Protein AF-A0A3D5R9C1-F1 (afdb_monomer_lite)

Sequence (49 aa):
ININILSGNIDKLQTSSVGHLIVELTGDSEEIDKSLKYFKNQDVNVEVI

Radius of gyration: 12.05 Å; chains: 1; bounding box: 30×21×27 Å

Secondary structure (DSSP, 8-state):
-EEEEEEEEEEE-SS-EEEEEEEEEES-HHHHHHHHHHHHHTT------

Foldseek 3Di:
DDKAWPDWDWDDDPVDIDTDTDIDDDDDPVVVVVVVVVCVVVVHDDDDD

Structure (mmCIF, N/CA/C/O backbone):
data_AF-A0A3D5R9C1-F1
#
_entry.id   AF-A0A3D5R9C1-F1
#
loop_
_atom_site.group_PDB
_atom_site.id
_atom_site.type_symbol
_atom_site.label_atom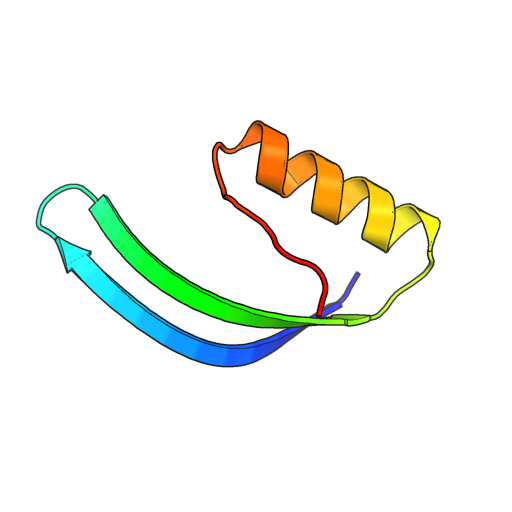_id
_atom_site.label_alt_id
_atom_site.label_comp_id
_atom_site.label_asym_id
_atom_site.label_entity_id
_atom_site.label_seq_id
_atom_site.pdbx_PDB_ins_code
_atom_site.Cartn_x
_atom_site.Cartn_y
_atom_site.Cartn_z
_atom_site.occupancy
_atom_site.B_iso_or_equiv
_atom_site.auth_seq_id
_atom_site.auth_comp_id
_atom_site.auth_asym_id
_atom_site.auth_atom_id
_atom_site.pdbx_PDB_model_num
ATOM 1 N N . ILE A 1 1 ? -1.290 -2.201 10.636 1.00 89.38 1 ILE A N 1
ATOM 2 C CA . ILE A 1 1 ? -1.780 -2.479 9.258 1.00 89.38 1 ILE A CA 1
ATOM 3 C C . ILE A 1 1 ? -1.038 -3.659 8.627 1.00 89.38 1 ILE A C 1
ATOM 5 O O . ILE A 1 1 ? 0.188 -3.696 8.643 1.00 89.38 1 ILE A O 1
ATOM 9 N N . ASN A 1 2 ? -1.781 -4.610 8.064 1.00 95.69 2 ASN A N 1
ATOM 10 C CA 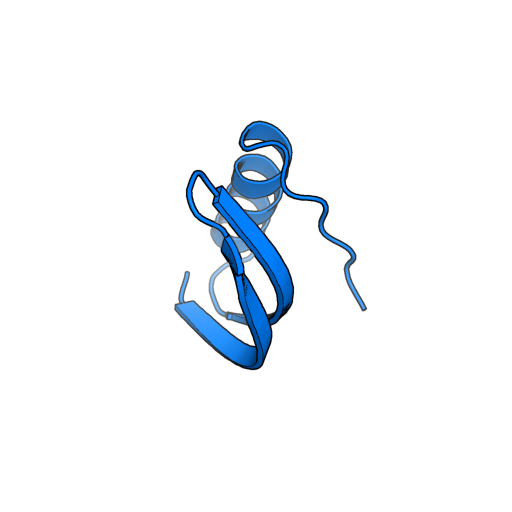. ASN A 1 2 ? -1.275 -5.675 7.200 1.00 95.69 2 ASN A CA 1
ATOM 11 C C . ASN A 1 2 ? -1.624 -5.365 5.741 1.00 95.69 2 ASN A C 1
ATOM 13 O O . ASN A 1 2 ? -2.695 -4.824 5.459 1.00 95.69 2 ASN A O 1
ATOM 17 N N . ILE A 1 3 ? -0.717 -5.715 4.828 1.00 94.88 3 ILE A N 1
ATOM 18 C CA . ILE A 1 3 ? -0.873 -5.496 3.388 1.00 94.88 3 ILE A CA 1
ATOM 19 C C . ILE A 1 3 ? -0.694 -6.833 2.681 1.00 94.88 3 ILE A C 1
ATOM 21 O O . ILE A 1 3 ? 0.403 -7.391 2.679 1.00 94.88 3 ILE A O 1
ATOM 25 N N . ASN A 1 4 ? -1.763 -7.325 2.065 1.00 95.75 4 ASN A N 1
ATOM 26 C CA . ASN A 1 4 ? -1.750 -8.553 1.283 1.00 95.75 4 ASN A CA 1
ATOM 27 C C . ASN A 1 4 ? -1.768 -8.201 -0.203 1.00 95.75 4 ASN A C 1
ATOM 29 O O . ASN A 1 4 ? -2.656 -7.491 -0.666 1.00 95.75 4 ASN A O 1
ATOM 33 N N . ILE A 1 5 ? -0.800 -8.699 -0.969 1.00 95.19 5 ILE A N 1
ATOM 34 C CA . ILE A 1 5 ? -0.791 -8.519 -2.424 1.00 95.19 5 ILE A CA 1
ATOM 35 C C . ILE A 1 5 ? -1.756 -9.534 -3.035 1.00 95.19 5 ILE A C 1
ATOM 37 O O . ILE A 1 5 ? -1.553 -10.738 -2.892 1.00 95.19 5 ILE A O 1
ATOM 41 N N . LEU A 1 6 ? -2.787 -9.045 -3.724 1.00 94.94 6 LEU A N 1
ATOM 42 C CA . LEU A 1 6 ? -3.749 -9.884 -4.442 1.00 94.94 6 LEU A CA 1
ATOM 43 C C . LEU A 1 6 ? -3.277 -10.141 -5.874 1.00 94.94 6 LEU A C 1
ATOM 45 O O . LEU A 1 6 ? -3.379 -11.252 -6.389 1.00 94.94 6 LEU A O 1
ATOM 49 N N . SER A 1 7 ? -2.736 -9.106 -6.516 1.00 94.75 7 SER A N 1
ATOM 50 C CA . SER A 1 7 ? -2.104 -9.199 -7.827 1.00 94.75 7 SER A CA 1
ATOM 51 C C . SER A 1 7 ? -1.133 -8.042 -8.033 1.00 94.75 7 SER A C 1
ATOM 53 O O . SER A 1 7 ? -1.206 -7.004 -7.372 1.00 94.75 7 SER A O 1
ATOM 55 N N . GLY A 1 8 ? -0.192 -8.210 -8.952 1.00 94.00 8 GLY A N 1
ATOM 56 C CA . GLY A 1 8 ? 0.725 -7.138 -9.285 1.00 94.00 8 GLY A CA 1
ATOM 57 C C . GLY A 1 8 ? 1.538 -7.447 -10.522 1.00 94.00 8 GLY A C 1
ATOM 58 O O . GLY A 1 8 ? 1.923 -8.590 -10.765 1.00 94.00 8 GLY A O 1
ATOM 59 N N . ASN A 1 9 ? 1.811 -6.403 -11.287 1.00 94.88 9 ASN A N 1
ATOM 60 C CA . ASN A 1 9 ? 2.788 -6.422 -12.356 1.00 94.88 9 ASN A CA 1
ATOM 61 C C . ASN A 1 9 ? 3.722 -5.238 -12.115 1.00 94.88 9 ASN A C 1
ATOM 63 O O . ASN A 1 9 ? 3.289 -4.091 -12.191 1.00 94.88 9 ASN A O 1
ATOM 67 N N . ILE A 1 10 ? 4.965 -5.533 -11.735 1.00 93.69 10 ILE A N 1
ATOM 68 C CA . ILE A 1 10 ? 6.031 -4.546 -11.565 1.00 93.69 10 ILE A CA 1
ATOM 69 C C . ILE A 1 10 ? 7.189 -4.983 -12.443 1.00 93.69 10 ILE A C 1
ATOM 71 O O . ILE A 1 10 ? 7.720 -6.080 -12.265 1.00 93.69 10 ILE A O 1
ATOM 75 N N . ASP A 1 11 ? 7.635 -4.071 -13.291 1.00 94.50 11 ASP A N 1
ATOM 76 C CA . ASP A 1 11 ? 8.880 -4.203 -14.021 1.00 94.50 11 ASP A CA 1
ATOM 77 C C . ASP A 1 11 ? 9.977 -3.375 -13.361 1.00 94.50 11 ASP A C 1
ATOM 79 O O . ASP A 1 11 ? 9.774 -2.247 -12.892 1.00 94.50 11 ASP A O 1
ATOM 83 N N . LYS A 1 12 ? 11.181 -3.949 -13.336 1.00 92.19 12 LYS A N 1
ATOM 84 C CA . LYS A 1 12 ? 12.379 -3.247 -12.890 1.00 92.19 12 LYS A CA 1
ATOM 85 C C . LYS A 1 12 ? 13.090 -2.646 -14.095 1.00 92.19 12 LYS A C 1
ATOM 87 O O . LYS A 1 12 ? 13.666 -3.360 -14.910 1.00 92.19 12 LYS A O 1
ATOM 92 N N . LEU A 1 13 ? 13.076 -1.322 -14.176 1.00 91.69 13 LEU A N 1
ATOM 93 C CA . LEU A 1 13 ? 13.902 -0.559 -15.102 1.00 91.69 13 LEU A CA 1
ATOM 94 C C . LEU A 1 13 ? 15.284 -0.320 -14.478 1.00 91.69 13 LEU A C 1
ATOM 96 O O . LEU A 1 13 ? 15.482 -0.511 -13.276 1.00 91.69 13 LEU A O 1
ATOM 100 N N . GLN A 1 14 ? 16.251 0.134 -15.279 1.00 87.00 14 GLN A N 1
ATOM 101 C CA . GLN A 1 14 ? 17.627 0.342 -14.801 1.00 87.00 14 GLN A CA 1
ATOM 102 C C . GLN A 1 14 ? 17.722 1.285 -13.590 1.00 87.00 14 GLN A C 1
ATOM 104 O O . GLN A 1 14 ? 18.618 1.130 -12.765 1.00 87.00 14 GLN A O 1
ATOM 109 N N . THR A 1 15 ? 16.797 2.239 -13.464 1.00 88.44 15 THR A N 1
ATOM 110 C CA . THR A 1 15 ? 16.821 3.275 -12.420 1.00 88.44 15 THR A CA 1
ATOM 111 C C . THR A 1 15 ? 15.566 3.316 -11.549 1.00 88.44 15 THR A C 1
ATOM 113 O O . THR A 1 15 ? 15.556 4.018 -10.541 1.00 88.44 15 THR A O 1
ATOM 116 N N . SER A 1 16 ? 14.509 2.571 -11.885 1.00 89.56 16 SER A N 1
ATOM 117 C CA . SER A 1 16 ? 13.215 2.661 -11.199 1.00 89.56 16 SER A CA 1
ATOM 118 C C . SER A 1 16 ? 12.425 1.355 -11.268 1.00 89.56 16 SER A C 1
ATOM 120 O O . SER A 1 16 ? 12.790 0.417 -11.973 1.00 89.56 16 SER A O 1
ATOM 122 N N . SER A 1 17 ? 11.355 1.272 -10.484 1.00 91.06 17 SER A N 1
ATOM 123 C CA . SER A 1 17 ? 10.343 0.223 -10.609 1.00 91.06 17 SER A CA 1
ATOM 124 C C . SER A 1 17 ? 9.059 0.8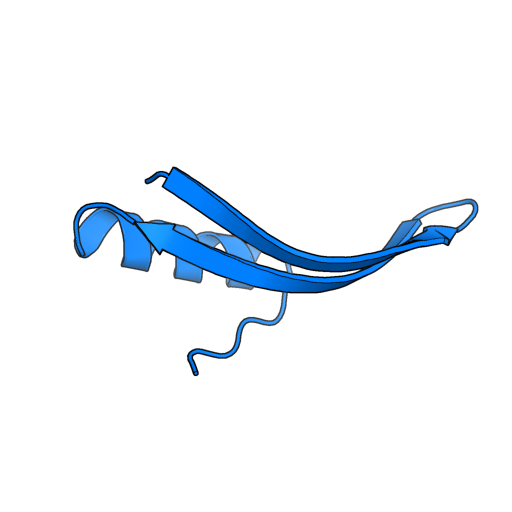71 -11.115 1.00 91.06 17 SER A C 1
ATOM 126 O O . SER A 1 17 ? 8.687 1.929 -10.610 1.00 91.06 17 SER A O 1
ATOM 128 N N . VAL A 1 18 ? 8.402 0.265 -12.101 1.00 91.75 18 VAL A N 1
ATOM 129 C CA . VAL A 1 18 ? 7.171 0.799 -12.704 1.00 91.75 18 VAL A CA 1
ATOM 130 C C . VAL A 1 18 ? 6.148 -0.322 -12.814 1.00 91.75 18 VAL A C 1
ATOM 132 O O . VAL A 1 18 ? 6.506 -1.445 -13.158 1.00 91.75 18 VAL A O 1
ATOM 135 N N . GLY A 1 19 ? 4.886 -0.031 -12.504 1.00 92.00 19 GLY A N 1
ATOM 136 C CA . GLY A 1 19 ? 3.816 -1.015 -12.590 1.00 92.00 19 GLY A CA 1
ATOM 137 C C . GLY A 1 19 ? 2.622 -0.703 -11.695 1.00 92.00 19 GLY A C 1
ATOM 138 O O . GLY A 1 19 ? 2.495 0.405 -11.173 1.00 92.00 19 GLY A O 1
ATOM 139 N N . HIS A 1 20 ? 1.766 -1.704 -11.507 1.00 93.38 20 HIS A N 1
ATOM 140 C CA . HIS A 1 20 ? 0.545 -1.613 -10.709 1.00 93.38 20 HIS A CA 1
ATOM 141 C C . HIS A 1 20 ? 0.427 -2.802 -9.758 1.00 93.38 20 HIS A C 1
ATOM 143 O O . HIS A 1 20 ? 0.727 -3.937 -10.135 1.00 93.38 20 HIS A O 1
ATOM 149 N N . LEU A 1 21 ? -0.057 -2.536 -8.545 1.00 94.75 21 LEU A N 1
ATOM 150 C CA . LEU A 1 21 ? -0.377 -3.538 -7.532 1.00 94.75 21 LEU A CA 1
ATOM 151 C C . LEU A 1 21 ? -1.833 -3.391 -7.099 1.00 94.75 21 LEU A C 1
ATOM 153 O O . LEU A 1 21 ? -2.287 -2.282 -6.831 1.00 94.75 21 LEU A O 1
ATOM 157 N N . ILE A 1 22 ? -2.522 -4.520 -6.965 1.00 94.69 22 ILE A N 1
ATOM 158 C CA . ILE A 1 22 ? -3.798 -4.621 -6.263 1.00 94.69 22 ILE A CA 1
ATOM 159 C C . ILE A 1 22 ? -3.508 -5.268 -4.913 1.00 94.69 22 ILE A C 1
ATOM 161 O O . ILE A 1 22 ? -2.992 -6.388 -4.842 1.00 94.69 22 ILE A O 1
ATOM 165 N N . VAL A 1 23 ? -3.822 -4.548 -3.839 1.00 94.81 23 VAL A N 1
ATOM 166 C CA . VAL A 1 23 ? -3.540 -4.971 -2.465 1.00 94.81 23 VAL A CA 1
ATOM 167 C C . VAL A 1 23 ? -4.787 -4.881 -1.599 1.00 94.81 23 VAL A C 1
ATOM 169 O O . VAL A 1 23 ? -5.621 -4.000 -1.780 1.00 94.81 23 VAL A O 1
ATOM 172 N N . GLU A 1 24 ? -4.880 -5.776 -0.626 1.00 95.69 24 GLU A N 1
ATOM 173 C CA . GLU A 1 24 ? -5.838 -5.710 0.468 1.00 95.69 24 GLU A CA 1
ATOM 174 C C . GLU A 1 24 ? -5.141 -5.147 1.712 1.00 95.69 24 GLU A C 1
ATOM 176 O O . GLU A 1 24 ? -4.079 -5.621 2.124 1.00 95.69 24 GLU A O 1
ATOM 181 N N . LEU A 1 25 ? -5.749 -4.124 2.308 1.00 95.00 25 LEU A N 1
ATOM 182 C CA . LEU A 1 25 ? -5.301 -3.466 3.532 1.00 95.00 25 LEU A CA 1
ATOM 183 C C . LEU A 1 25 ? -6.198 -3.919 4.687 1.00 95.00 25 LEU A C 1
ATOM 185 O O . LEU A 1 25 ? -7.397 -3.653 4.669 1.00 95.00 25 LEU A O 1
ATOM 189 N N . THR A 1 26 ? -5.630 -4.571 5.704 1.00 96.31 26 THR A N 1
ATOM 190 C CA . THR A 1 26 ? -6.376 -4.990 6.905 1.00 96.31 26 THR A CA 1
ATOM 191 C C . THR A 1 26 ? -5.759 -4.417 8.176 1.00 96.31 26 THR A C 1
ATOM 193 O O . THR A 1 26 ? -4.545 -4.451 8.388 1.00 96.31 26 THR A O 1
ATOM 196 N N . GLY A 1 27 ? -6.597 -3.861 9.043 1.00 95.38 27 GLY A N 1
ATOM 197 C CA . GLY A 1 27 ? -6.191 -3.195 10.278 1.00 95.38 27 GLY A CA 1
ATOM 198 C C . GLY A 1 27 ? -7.270 -2.229 10.747 1.00 95.38 27 GLY A C 1
ATOM 199 O O . GLY A 1 27 ? -8.362 -2.190 10.176 1.00 95.38 27 GLY A O 1
ATOM 200 N N . ASP A 1 28 ? -6.957 -1.438 11.766 1.00 96.94 28 ASP A N 1
ATOM 201 C CA . ASP A 1 28 ? -7.899 -0.444 12.276 1.00 96.94 28 ASP A CA 1
ATOM 202 C C . ASP A 1 28 ? -8.073 0.705 11.277 1.00 96.94 28 ASP A C 1
ATOM 204 O O . ASP A 1 28 ? -7.145 1.068 10.546 1.00 96.94 28 ASP A O 1
ATOM 208 N N . SER A 1 29 ? -9.254 1.329 11.266 1.00 93.81 29 SER A N 1
ATOM 209 C CA . SER A 1 29 ? -9.581 2.391 10.304 1.00 93.81 29 SER A CA 1
ATOM 210 C C . SER A 1 29 ? -8.576 3.550 10.338 1.00 93.81 29 SER A C 1
ATOM 212 O O . SER A 1 29 ? -8.208 4.078 9.292 1.00 93.81 29 SER A O 1
ATOM 214 N N . GLU A 1 30 ? -8.060 3.900 11.521 1.00 96.00 30 GLU A N 1
ATOM 215 C CA . GLU A 1 30 ? -7.044 4.951 11.663 1.00 96.00 30 GLU A CA 1
ATOM 216 C C . GLU A 1 30 ? -5.700 4.556 11.024 1.00 96.00 30 GLU A C 1
ATOM 2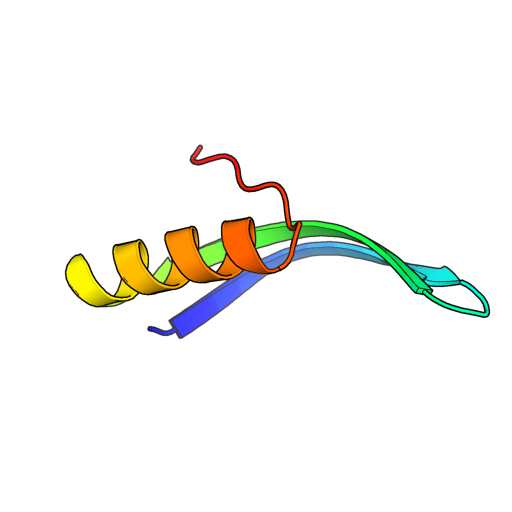18 O O . GLU A 1 30 ? -5.009 5.395 10.441 1.00 96.00 30 GLU A O 1
ATOM 223 N N . GLU A 1 31 ? -5.314 3.281 11.107 1.00 95.38 31 GLU A N 1
ATOM 224 C CA . GLU A 1 31 ? -4.088 2.783 10.481 1.00 95.38 31 GLU A CA 1
ATOM 225 C C . GLU A 1 31 ? -4.213 2.734 8.957 1.00 95.38 31 GLU A C 1
ATOM 227 O O . GLU A 1 31 ? -3.262 3.083 8.247 1.00 95.38 31 GLU A O 1
ATOM 232 N N . ILE A 1 32 ? -5.383 2.329 8.452 1.00 94.75 32 ILE A N 1
ATOM 233 C CA . ILE A 1 32 ? -5.688 2.326 7.018 1.00 94.75 32 ILE A CA 1
ATOM 234 C C . ILE A 1 32 ? -5.602 3.759 6.480 1.00 94.75 32 ILE A C 1
ATOM 236 O O . ILE A 1 32 ? -4.866 4.009 5.526 1.00 94.75 32 ILE A O 1
ATOM 240 N N . ASP A 1 33 ? -6.237 4.726 7.146 1.00 94.31 33 ASP A N 1
ATOM 241 C CA . ASP A 1 33 ? -6.203 6.138 6.745 1.00 94.31 33 ASP A CA 1
ATOM 242 C C . ASP A 1 33 ? -4.788 6.729 6.750 1.00 94.31 33 ASP A C 1
ATOM 244 O O . ASP A 1 33 ? -4.408 7.473 5.837 1.00 94.31 33 ASP A O 1
ATOM 248 N N . LYS A 1 34 ? -3.977 6.404 7.765 1.00 94.75 34 LYS A N 1
ATOM 249 C CA . LYS A 1 34 ? -2.563 6.815 7.819 1.00 94.75 34 LYS A CA 1
ATOM 250 C C . LYS A 1 34 ? -1.770 6.231 6.651 1.00 94.75 34 LYS A C 1
ATOM 252 O O . LYS A 1 34 ? -0.970 6.945 6.047 1.00 94.75 34 LYS A O 1
ATOM 257 N N . SER A 1 35 ? -2.026 4.974 6.301 1.00 93.50 35 SER A N 1
ATOM 258 C CA . SER A 1 35 ? -1.352 4.283 5.196 1.00 93.50 35 SER A CA 1
ATOM 259 C C . SER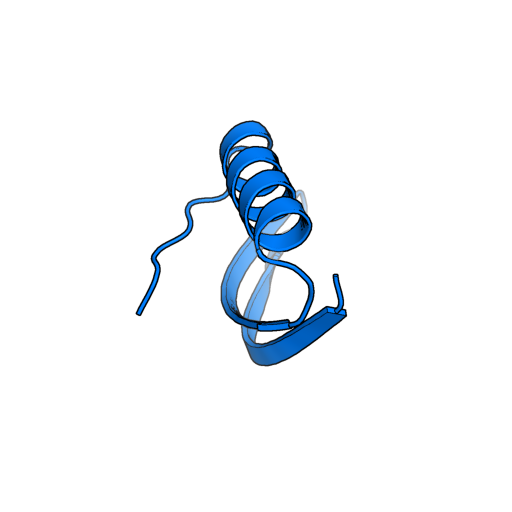 A 1 35 ? -1.734 4.877 3.838 1.00 93.50 35 SER A C 1
ATOM 261 O O . SER A 1 35 ? -0.859 5.169 3.025 1.00 93.50 35 SER A O 1
ATOM 263 N N . LEU A 1 36 ? -3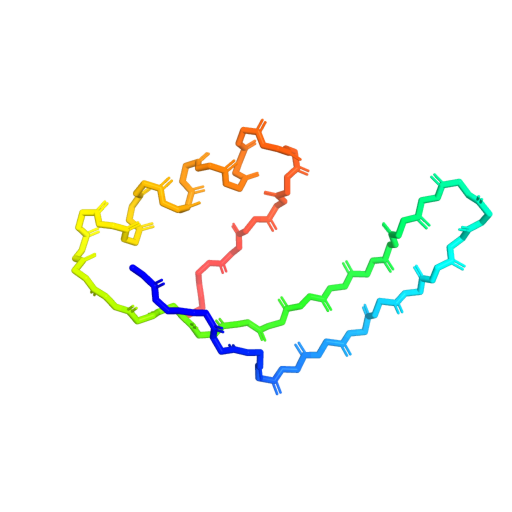.020 5.165 3.615 1.00 91.88 36 LEU A N 1
ATOM 264 C CA . LEU A 1 36 ? -3.497 5.825 2.394 1.00 91.88 36 LEU A CA 1
ATOM 265 C C . LEU A 1 36 ? -2.882 7.221 2.215 1.00 91.88 36 LEU A C 1
ATOM 267 O O . LEU A 1 36 ? -2.485 7.590 1.108 1.00 91.88 36 LEU A O 1
ATOM 271 N N . LYS A 1 37 ? -2.756 7.997 3.300 1.00 93.19 37 LYS A N 1
ATOM 272 C CA . LYS A 1 37 ? -2.063 9.298 3.277 1.00 93.19 37 LYS A CA 1
ATOM 273 C C . LYS A 1 37 ? -0.575 9.144 2.975 1.00 93.19 37 LYS A C 1
ATOM 275 O O . LYS A 1 37 ? -0.031 9.935 2.209 1.00 93.19 37 LYS A O 1
ATOM 280 N N . TYR A 1 38 ? 0.072 8.135 3.553 1.00 93.75 38 TYR A N 1
ATOM 281 C CA . TYR A 1 38 ? 1.480 7.856 3.299 1.00 93.75 38 TYR A CA 1
ATOM 282 C C . TYR A 1 38 ? 1.743 7.568 1.816 1.00 93.75 38 TYR A C 1
ATOM 284 O O . TYR A 1 38 ? 2.639 8.184 1.248 1.00 93.75 38 TYR A O 1
ATOM 292 N N . PHE A 1 39 ? 0.932 6.730 1.162 1.00 90.56 39 PHE A N 1
ATOM 293 C CA . PHE A 1 39 ? 1.096 6.448 -0.270 1.00 90.56 39 PHE A CA 1
ATOM 294 C C . PHE A 1 39 ? 0.992 7.708 -1.136 1.00 90.56 39 PHE A C 1
ATOM 296 O O . PHE A 1 39 ? 1.865 7.944 -1.970 1.00 90.56 39 PHE A O 1
ATOM 303 N N . LYS A 1 40 ? 0.008 8.578 -0.869 1.00 87.75 40 LYS A N 1
ATOM 304 C CA . LYS A 1 40 ? -0.113 9.868 -1.569 1.00 87.75 40 LYS A CA 1
ATOM 305 C C . LYS A 1 40 ? 1.117 10.760 -1.375 1.00 87.75 40 LYS A C 1
ATOM 307 O O . LYS A 1 40 ? 1.549 11.406 -2.319 1.00 87.75 40 LYS A O 1
ATOM 312 N N . ASN A 1 41 ? 1.704 10.767 -0.176 1.00 92.44 41 ASN A N 1
ATOM 313 C CA . ASN A 1 41 ? 2.921 11.531 0.127 1.00 92.44 41 ASN A CA 1
ATOM 314 C C . ASN A 1 41 ? 4.197 10.936 -0.490 1.00 92.44 41 ASN A C 1
ATOM 316 O O . ASN A 1 41 ? 5.249 11.565 -0.419 1.00 92.44 41 ASN A O 1
ATOM 320 N N . GLN A 1 42 ? 4.149 9.709 -1.006 1.00 90.75 42 GLN A N 1
ATOM 321 C CA . GLN A 1 42 ? 5.258 9.063 -1.716 1.00 90.75 42 GLN A CA 1
ATOM 322 C C . GLN A 1 42 ? 5.051 9.084 -3.236 1.00 90.75 42 GLN A C 1
ATOM 324 O O . GLN A 1 42 ? 5.665 8.289 -3.942 1.00 90.75 42 GLN A O 1
ATOM 329 N N . ASP A 1 43 ? 4.167 9.960 -3.726 1.00 88.19 43 ASP A N 1
ATOM 330 C CA . ASP A 1 43 ? 3.789 10.073 -5.138 1.00 88.19 43 ASP A CA 1
ATOM 331 C C . ASP A 1 43 ? 3.247 8.757 -5.733 1.00 88.19 43 ASP A C 1
ATOM 333 O O . ASP A 1 43 ? 3.323 8.509 -6.938 1.00 88.19 43 ASP A O 1
ATOM 337 N N . VAL A 1 44 ? 2.663 7.900 -4.886 1.00 87.88 44 VAL A N 1
ATOM 338 C CA . VAL A 1 44 ? 1.966 6.683 -5.308 1.00 87.88 44 VAL A CA 1
ATOM 339 C C . VAL A 1 44 ? 0.477 6.986 -5.436 1.00 87.88 44 VAL A C 1
ATOM 341 O O . VAL A 1 44 ? -0.195 7.343 -4.465 1.00 87.88 44 VAL A O 1
ATOM 344 N N . ASN A 1 45 ? -0.058 6.805 -6.642 1.00 86.69 45 ASN A N 1
ATOM 345 C CA . ASN A 1 45 ? -1.491 6.923 -6.893 1.00 86.69 45 ASN A CA 1
ATOM 346 C C . ASN A 1 45 ? -2.229 5.705 -6.331 1.00 86.69 45 ASN A C 1
ATOM 348 O O . ASN A 1 45 ? -1.880 4.566 -6.638 1.00 86.69 45 ASN A O 1
ATOM 352 N N . VAL A 1 46 ? -3.264 5.958 -5.531 1.00 88.00 46 VAL A N 1
ATOM 353 C CA . VAL A 1 46 ? -4.093 4.923 -4.904 1.00 88.00 46 VAL A CA 1
ATOM 354 C C . VAL A 1 46 ? -5.556 5.171 -5.241 1.00 88.00 46 VAL A C 1
ATOM 356 O O . VAL A 1 46 ? -6.057 6.281 -5.048 1.00 88.00 46 VAL A O 1
ATOM 359 N N . GLU A 1 47 ? -6.232 4.122 -5.695 1.00 87.00 47 GLU A N 1
ATOM 360 C CA . GLU A 1 47 ? -7.673 4.073 -5.936 1.00 87.00 47 GLU A CA 1
ATOM 361 C C . GLU A 1 47 ? -8.295 3.039 -4.990 1.00 87.00 47 GLU A C 1
ATOM 363 O O . GLU A 1 47 ? -7.744 1.953 -4.806 1.00 87.00 47 GLU A O 1
ATOM 368 N N . VAL A 1 48 ? -9.411 3.398 -4.352 1.00 86.19 48 VAL A N 1
ATOM 369 C CA . VAL A 1 48 ? -10.184 2.482 -3.501 1.00 86.19 48 VAL A CA 1
ATOM 370 C C . VAL A 1 48 ? -11.293 1.888 -4.365 1.00 86.19 48 VAL A C 1
ATOM 372 O O . VAL A 1 48 ? -12.083 2.651 -4.921 1.00 86.19 48 VAL A O 1
ATOM 375 N N . ILE A 1 49 ? -11.311 0.557 -4.486 1.00 81.56 49 ILE A N 1
ATOM 376 C CA . ILE A 1 49 ? -12.272 -0.223 -5.287 1.00 81.56 49 ILE A CA 1
ATOM 377 C C . ILE A 1 49 ? -13.405 -0.728 -4.393 1.00 81.56 49 ILE A C 1
ATOM 379 O O . ILE A 1 49 ? -13.099 -1.147 -3.253 1.00 81.56 49 ILE A O 1
#

pLDDT: mean 92.38, std 3.36, range [81.56, 96.94]